Protein AF-A0A967SJD3-F1 (afdb_monomer)

Radius of gyration: 25.4 Å; Cα contacts (8 Å, |Δi|>4): 105; chains: 1; bounding box: 46×29×67 Å

Solvent-accessible surface area (backbone atoms only — not comparable to full-atom values): 7489 Å² total; per-residue (Å²): 56,30,30,42,69,59,93,90,50,75,48,77,42,72,82,58,49,75,69,52,54,73,74,28,43,26,41,37,48,80,44,60,62,97,89,44,77,75,45,78,50,78,49,74,76,61,87,89,82,49,72,68,58,50,52,52,48,50,53,51,49,49,55,52,50,49,56,52,50,59,57,47,39,77,76,56,74,66,82,71,94,64,80,59,93,85,53,89,80,88,83,87,79,90,71,65,76,88,49,48,62,67,53,33,29,78,96,41,51,44,41,50,50,53,26,70,75,69,74,97

Mean predicted aligned error: 5.84 Å

pLDDT: mean 93.46, std 3.96, range [79.62, 98.19]

Nearest PDB structures (foldseek):
  4am3-assembly1_A  TM=8.902E-01  e=9.925E-09  Caulobacter vibrioides CB15
  4nbq-assembly1_A  TM=8.368E-01  e=3.699E-09  Coxiella burnetii RSA 493
  7ogk-assembly1_B  TM=8.399E-01  e=1.291E-09  Esch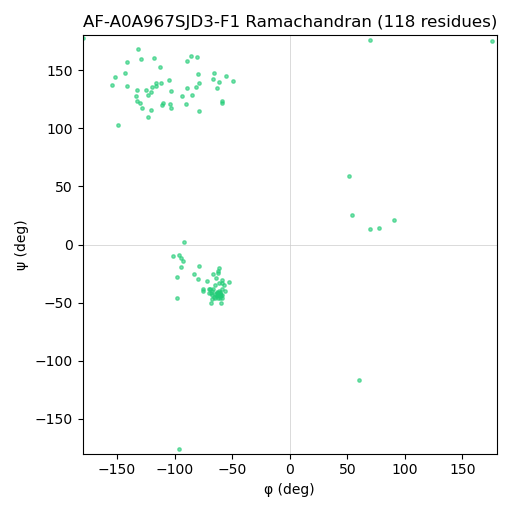erichia coli K-12
  4nbq-assembly1_C  TM=8.424E-01  e=1.060E-08  Coxiella burnetii RSA 493
  4aim-assembly1_A-3  TM=8.776E-01  e=2.844E-08  Caulobacter vibrioides CB15

Sequence (120 aa):
MGLIKEGDDVAVLTDILGVEDALGDMDFKVAGTREGVTSIQMDIKIEGLTVEIMKTALKRAHAARMQILDHMEQTIAEPREELSTYAPRIISIMINPEKIGEVIGPKGKTIRGIQEETGA

Foldseek 3Di:
DFWADDPPDIDADDPDDPVRVVRGQKDKDWPDDLVDTPDIDIDGNDPDDDPVNVVVNVVVVNVNNVVVLVVVCVVPVDDDPDDDPPDDDDDDDDDDPVCPCVCCDDVSPNVVVCCVVVVD

Structure (mmCIF, N/CA/C/O backbone):
data_AF-A0A967SJD3-F1
#
_entry.id   AF-A0A967SJD3-F1
#
loop_
_atom_site.group_PDB
_atom_site.id
_atom_site.type_symbol
_atom_site.label_atom_id
_atom_site.label_alt_id
_atom_site.label_comp_id
_atom_site.label_asym_id
_atom_site.label_entity_id
_atom_site.label_seq_id
_atom_site.pdbx_PDB_ins_code
_atom_site.Cartn_x
_atom_site.Cartn_y
_atom_site.Cartn_z
_atom_site.occupancy
_atom_site.B_iso_or_equiv
_atom_site.auth_seq_id
_atom_site.auth_comp_id
_atom_site.auth_asym_id
_atom_site.auth_atom_id
_atom_site.pdbx_PDB_model_num
ATOM 1 N N . MET A 1 1 ? 9.716 -2.741 -10.913 1.00 93.12 1 MET A N 1
ATOM 2 C CA . MET A 1 1 ? 10.105 -2.168 -12.219 1.00 93.12 1 MET A CA 1
ATOM 3 C C . MET A 1 1 ? 11.614 -2.157 -12.259 1.00 93.12 1 MET A C 1
ATOM 5 O O . MET A 1 1 ? 12.211 -1.953 -11.210 1.00 93.12 1 MET A O 1
ATOM 9 N N . GLY A 1 2 ? 12.213 -2.377 -13.419 1.00 92.50 2 GLY A N 1
ATOM 10 C CA . GLY A 1 2 ? 13.666 -2.389 -13.557 1.00 92.50 2 GLY A CA 1
ATOM 11 C C . GLY A 1 2 ? 14.120 -1.550 -14.731 1.00 92.50 2 GLY A C 1
ATOM 12 O O . GLY A 1 2 ? 13.309 -1.133 -15.565 1.00 92.50 2 GLY A O 1
ATOM 13 N N . LEU A 1 3 ? 15.417 -1.310 -14.787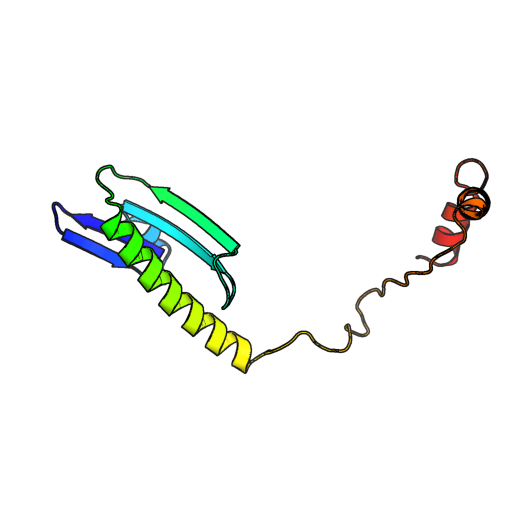 1.00 92.62 3 LEU A N 1
ATOM 14 C CA . LEU A 1 3 ? 16.061 -0.631 -15.890 1.00 92.62 3 LEU A CA 1
ATOM 15 C C . LEU A 1 3 ? 17.410 -1.283 -16.178 1.00 92.62 3 LEU A C 1
ATOM 17 O O . LEU A 1 3 ? 18.163 -1.576 -15.253 1.00 92.62 3 LEU A O 1
ATOM 21 N N . ILE A 1 4 ? 17.686 -1.487 -17.462 1.00 92.12 4 ILE A N 1
ATOM 22 C CA . ILE A 1 4 ? 18.985 -1.913 -17.980 1.00 92.12 4 ILE A CA 1
ATOM 23 C C . ILE A 1 4 ? 19.459 -0.827 -18.944 1.00 92.12 4 ILE A C 1
ATOM 25 O O . ILE A 1 4 ? 18.6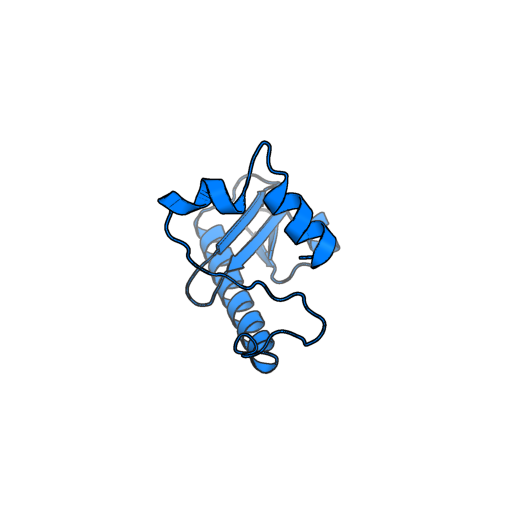78 -0.377 -19.791 1.00 92.12 4 ILE A O 1
ATOM 29 N N . LYS A 1 5 ? 20.706 -0.383 -18.803 1.00 88.81 5 LYS A N 1
ATOM 30 C CA . LYS A 1 5 ? 21.326 0.647 -19.632 1.00 88.81 5 LYS A CA 1
ATOM 31 C C . LYS A 1 5 ? 22.678 0.169 -20.145 1.00 88.81 5 LYS A C 1
ATOM 33 O O . LYS A 1 5 ? 23.597 -0.065 -19.369 1.00 88.81 5 LYS A O 1
ATOM 38 N N . GLU A 1 6 ? 22.831 0.134 -21.463 1.00 88.94 6 GLU A N 1
ATOM 39 C CA . GLU A 1 6 ? 24.096 -0.185 -22.126 1.00 88.94 6 GLU A CA 1
ATOM 40 C C . GLU A 1 6 ? 24.472 0.970 -23.059 1.00 88.94 6 GLU A C 1
ATOM 42 O O . GLU A 1 6 ? 23.803 1.236 -24.054 1.00 88.94 6 GLU A O 1
ATOM 47 N N . GLY A 1 7 ? 25.513 1.730 -22.702 1.00 86.06 7 GLY A N 1
ATOM 48 C CA . GLY A 1 7 ? 25.849 2.965 -23.417 1.00 86.06 7 GLY A CA 1
ATOM 49 C C . GLY A 1 7 ? 24.699 3.979 -23.370 1.00 86.06 7 GLY A C 1
ATOM 50 O O . GLY A 1 7 ? 24.337 4.445 -22.283 1.00 86.06 7 GLY A O 1
ATOM 51 N N . ASP A 1 8 ? 24.144 4.304 -24.540 1.00 84.81 8 ASP A N 1
ATOM 52 C CA . ASP A 1 8 ? 22.995 5.206 -24.710 1.00 84.81 8 ASP A CA 1
ATOM 53 C C . ASP A 1 8 ? 21.646 4.466 -24.779 1.00 84.81 8 ASP A C 1
ATOM 55 O O . ASP A 1 8 ? 20.591 5.098 -24.668 1.00 84.81 8 ASP A O 1
ATOM 59 N N . ASP A 1 9 ? 21.661 3.137 -24.917 1.00 88.00 9 ASP A N 1
ATOM 60 C CA . ASP A 1 9 ? 20.452 2.324 -25.002 1.00 88.00 9 ASP A CA 1
ATOM 61 C C . ASP A 1 9 ? 19.885 2.044 -23.610 1.00 88.00 9 ASP A C 1
ATOM 63 O O . ASP A 1 9 ? 20.604 1.703 -22.669 1.00 88.00 9 ASP A O 1
ATOM 67 N N . VAL A 1 10 ? 18.565 2.191 -23.475 1.00 89.50 10 VAL A N 1
ATOM 68 C CA . VAL A 1 10 ? 17.851 2.028 -22.204 1.00 89.50 10 VAL A CA 1
ATOM 69 C C . VAL A 1 10 ? 16.623 1.153 -22.401 1.00 89.50 10 VAL A C 1
ATOM 71 O O . VAL A 1 10 ? 15.717 1.482 -23.170 1.00 89.50 10 VAL A O 1
ATOM 74 N N . ALA A 1 11 ? 16.547 0.074 -21.628 1.00 91.69 11 ALA A N 1
ATOM 75 C CA . ALA A 1 11 ? 15.383 -0.790 -21.537 1.00 91.69 11 ALA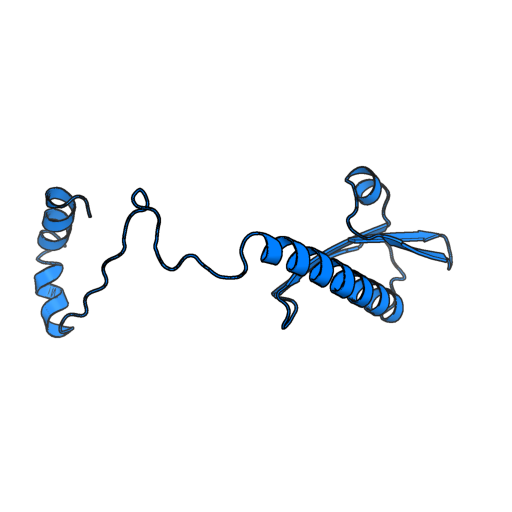 A CA 1
ATOM 76 C C . ALA A 1 11 ? 14.717 -0.635 -20.165 1.00 91.69 11 ALA A C 1
ATOM 78 O O . ALA A 1 11 ? 15.324 -0.888 -19.128 1.00 91.69 11 ALA A O 1
ATOM 79 N N . VAL A 1 12 ? 13.439 -0.247 -20.155 1.00 92.38 12 VAL A N 1
ATOM 80 C CA . VAL A 1 12 ? 12.609 -0.249 -18.940 1.00 92.38 12 VAL A CA 1
ATOM 81 C C . VAL A 1 12 ? 11.852 -1.570 -18.861 1.00 92.38 12 VAL A C 1
ATOM 83 O O . VAL A 1 12 ? 11.136 -1.930 -19.796 1.00 92.38 12 VAL A O 1
ATOM 86 N N . LEU A 1 13 ? 11.951 -2.257 -17.729 1.00 94.50 13 LEU A N 1
ATOM 87 C CA . LEU A 1 13 ? 11.289 -3.529 -17.455 1.00 94.50 13 LEU A CA 1
ATOM 88 C C . LEU A 1 13 ? 10.102 -3.338 -16.500 1.00 94.50 13 LEU A C 1
ATOM 90 O O . LEU A 1 13 ? 10.154 -2.557 -15.542 1.00 94.50 13 LEU A O 1
ATOM 94 N N . THR A 1 14 ? 9.020 -4.070 -16.755 1.00 95.31 14 THR A N 1
ATOM 95 C CA . THR A 1 14 ? 7.796 -4.077 -15.940 1.00 95.31 14 THR A CA 1
ATOM 96 C C . THR A 1 14 ? 7.660 -5.421 -15.257 1.00 95.31 14 THR A C 1
ATOM 98 O O . THR A 1 14 ? 7.904 -6.423 -15.909 1.00 95.31 14 THR A O 1
ATOM 101 N N . ASP A 1 15 ? 7.243 -5.409 -13.988 1.00 95.31 15 ASP A N 1
ATOM 102 C CA . ASP A 1 15 ? 7.049 -6.624 -13.183 1.00 95.31 15 ASP A CA 1
ATOM 103 C C . ASP A 1 15 ? 8.274 -7.553 -13.196 1.00 95.31 15 ASP A C 1
ATOM 105 O O . ASP A 1 15 ? 8.235 -8.682 -13.674 1.00 95.31 15 ASP A O 1
ATOM 109 N N . ILE A 1 16 ? 9.404 -7.003 -12.739 1.00 95.44 16 ILE A N 1
ATOM 110 C CA . ILE A 1 16 ? 10.696 -7.680 -12.830 1.00 95.44 16 ILE A CA 1
ATOM 111 C C . ILE A 1 16 ? 10.763 -8.926 -11.954 1.00 95.44 16 ILE A C 1
ATOM 113 O O . ILE A 1 16 ? 10.302 -8.940 -10.811 1.00 95.44 16 ILE A O 1
ATOM 117 N N . LEU A 1 17 ? 11.435 -9.939 -12.479 1.00 95.06 17 LEU A N 1
ATOM 118 C CA . LEU A 1 17 ? 11.829 -11.138 -11.762 1.00 95.06 17 LEU A CA 1
ATOM 119 C C . LEU A 1 17 ? 13.092 -10.881 -10.931 1.00 95.06 17 LEU A C 1
ATOM 121 O O . LEU A 1 17 ? 13.880 -9.983 -11.217 1.00 95.06 17 LEU A O 1
ATOM 125 N N . GLY A 1 18 ? 13.353 -11.738 -9.942 1.00 93.62 18 GLY A N 1
ATOM 126 C CA . GLY A 1 18 ? 14.551 -11.607 -9.098 1.00 93.62 18 GLY A CA 1
ATOM 127 C C . GLY A 1 18 ? 15.876 -11.665 -9.874 1.00 93.62 18 GLY A C 1
ATOM 128 O O . GLY A 1 18 ? 16.843 -11.017 -9.492 1.00 93.62 18 GLY A O 1
ATOM 129 N N . VAL A 1 19 ? 15.926 -12.397 -10.993 1.00 93.06 19 VAL A N 1
ATOM 130 C CA . VAL A 1 19 ? 17.115 -12.430 -11.867 1.00 93.06 19 VAL A CA 1
ATOM 131 C C . VAL A 1 19 ? 17.302 -11.098 -12.600 1.00 93.06 19 VAL A C 1
ATOM 133 O O . VAL A 1 19 ? 18.427 -10.631 -12.742 1.00 93.06 19 VAL A O 1
ATOM 136 N N . GLU A 1 20 ? 16.211 -10.465 -13.030 1.00 93.25 20 GLU A N 1
ATOM 137 C CA . GLU A 1 20 ? 16.244 -9.160 -13.702 1.00 93.25 20 GLU A CA 1
ATOM 138 C C . GLU A 1 20 ? 16.595 -8.030 -12.724 1.00 93.25 20 GLU A C 1
ATOM 140 O O . GLU A 1 20 ? 17.261 -7.079 -13.111 1.00 93.25 20 GLU A O 1
ATOM 145 N N . ASP A 1 21 ? 16.210 -8.153 -11.453 1.00 91.88 21 ASP A N 1
ATOM 146 C CA . ASP A 1 21 ? 16.625 -7.250 -10.372 1.00 91.88 21 ASP A CA 1
ATOM 147 C C . ASP A 1 21 ? 18.133 -7.342 -10.087 1.00 91.88 21 ASP A C 1
ATOM 149 O O . ASP A 1 21 ? 18.826 -6.327 -9.984 1.00 91.88 21 ASP A O 1
ATOM 153 N N . ALA A 1 22 ? 18.664 -8.569 -10.022 1.00 88.56 22 ALA A N 1
ATOM 154 C CA . ALA A 1 22 ? 20.082 -8.819 -9.771 1.00 88.56 22 ALA A CA 1
ATOM 155 C C . ALA A 1 22 ? 20.986 -8.306 -10.903 1.00 88.56 22 ALA A C 1
ATOM 157 O O . ALA A 1 22 ? 22.096 -7.847 -10.636 1.00 88.56 22 ALA A O 1
ATOM 158 N N . LEU A 1 23 ? 20.512 -8.390 -12.149 1.00 88.94 23 LEU A N 1
ATOM 159 C CA . LEU A 1 23 ? 21.244 -7.959 -13.343 1.00 88.94 23 LEU A CA 1
ATOM 160 C C . LEU A 1 23 ? 20.936 -6.513 -13.758 1.00 88.94 23 LEU A C 1
ATOM 162 O O . LEU A 1 23 ? 21.644 -5.968 -14.599 1.00 88.94 23 LEU A O 1
ATOM 166 N N . GLY A 1 24 ? 19.879 -5.909 -13.213 1.00 89.56 24 GLY A N 1
ATOM 167 C CA . GLY A 1 24 ? 19.436 -4.566 -13.565 1.00 89.56 24 GLY A CA 1
ATOM 168 C C . GLY A 1 24 ? 20.256 -3.467 -12.896 1.00 89.56 24 GLY A C 1
ATOM 169 O O . GLY A 1 24 ? 20.667 -3.583 -11.739 1.00 89.56 24 GLY A O 1
ATOM 170 N N . ASP A 1 25 ? 20.417 -2.362 -13.620 1.00 90.75 25 ASP A N 1
ATOM 171 C CA . ASP A 1 25 ? 21.162 -1.167 -13.208 1.00 90.75 25 ASP A CA 1
ATOM 172 C C . ASP A 1 25 ? 20.378 -0.265 -12.248 1.00 90.75 25 ASP A C 1
ATOM 174 O O . ASP A 1 25 ? 20.927 0.602 -11.562 1.00 90.75 25 ASP A O 1
ATOM 178 N N . MET A 1 26 ? 19.065 -0.446 -12.213 1.00 89.25 26 MET A N 1
ATOM 179 C CA . MET A 1 26 ? 18.185 0.211 -11.264 1.00 89.25 26 MET A CA 1
ATOM 180 C C . MET A 1 26 ? 16.937 -0.637 -11.074 1.00 89.25 26 MET A C 1
ATOM 182 O O . MET A 1 26 ? 16.326 -1.089 -12.048 1.00 89.25 26 MET A O 1
ATOM 186 N N . ASP A 1 27 ? 16.509 -0.763 -9.825 1.00 91.44 27 ASP A N 1
ATOM 187 C CA . ASP A 1 27 ? 15.189 -1.261 -9.487 1.00 91.44 27 ASP A CA 1
ATOM 188 C C . ASP A 1 27 ? 14.377 -0.169 -8.797 1.00 91.44 27 ASP A C 1
ATOM 190 O O . ASP A 1 27 ? 14.857 0.635 -7.995 1.00 91.44 27 ASP A O 1
ATOM 194 N N . PHE A 1 28 ? 13.104 -0.091 -9.162 1.00 90.88 28 PHE A N 1
ATOM 195 C CA . PHE A 1 28 ? 12.188 0.803 -8.484 1.00 90.88 28 PHE A CA 1
ATOM 196 C C . PHE A 1 28 ? 10.804 0.200 -8.354 1.00 90.88 28 PHE A C 1
ATOM 198 O O . PHE A 1 28 ? 10.308 -0.571 -9.187 1.00 90.88 28 PHE A O 1
ATOM 205 N N . LYS A 1 29 ? 10.168 0.566 -7.254 1.00 95.56 29 LYS A N 1
ATOM 206 C CA . LYS A 1 29 ? 8.879 0.055 -6.821 1.00 95.56 29 LYS A CA 1
ATOM 207 C C . LYS A 1 29 ? 7.959 1.256 -6.674 1.00 95.56 29 LYS A C 1
ATOM 209 O O . LYS A 1 29 ? 8.316 2.252 -6.049 1.00 95.56 29 LYS A O 1
ATOM 214 N N . VAL A 1 30 ? 6.789 1.176 -7.299 1.00 96.38 30 VAL A N 1
ATOM 215 C CA . VAL A 1 30 ? 5.782 2.242 -7.283 1.00 96.38 30 VAL A CA 1
ATOM 216 C C . VAL A 1 30 ? 4.464 1.626 -6.855 1.00 96.38 30 VAL A C 1
ATOM 218 O O . VAL A 1 30 ? 3.928 0.770 -7.555 1.00 96.38 30 VAL A O 1
ATOM 221 N N . ALA A 1 31 ? 3.937 2.082 -5.725 1.00 97.81 31 ALA A N 1
ATOM 222 C CA . ALA A 1 31 ? 2.628 1.693 -5.218 1.00 97.81 3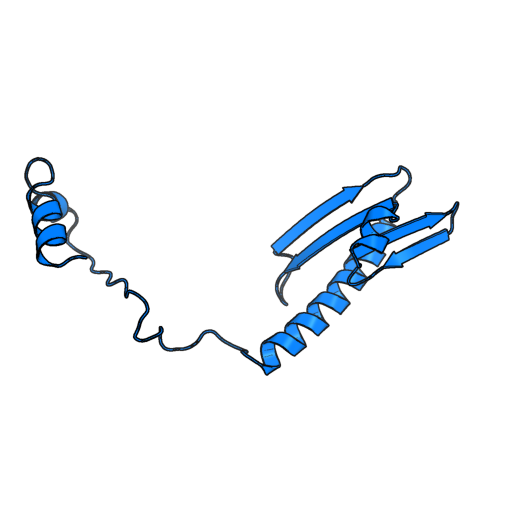1 ALA A CA 1
ATOM 223 C C . ALA A 1 31 ? 1.672 2.890 -5.267 1.00 97.81 31 ALA A C 1
ATOM 225 O O . ALA A 1 31 ? 2.089 4.050 -5.237 1.00 97.81 31 ALA A O 1
ATOM 226 N N . GLY A 1 32 ? 0.373 2.634 -5.388 1.00 97.75 32 GLY A N 1
ATOM 227 C CA . GLY A 1 32 ? -0.605 3.713 -5.455 1.00 97.75 32 GLY A CA 1
ATOM 228 C C . GLY A 1 32 ? -2.028 3.255 -5.695 1.00 97.75 32 GLY A C 1
ATOM 229 O O . GLY A 1 32 ? -2.286 2.078 -5.934 1.00 97.75 32 GLY A O 1
ATOM 230 N N . THR A 1 33 ? -2.926 4.229 -5.657 1.00 97.38 33 THR A N 1
ATOM 231 C CA . THR A 1 33 ? -4.336 4.093 -6.012 1.00 97.38 33 THR A CA 1
ATOM 232 C C . THR A 1 33 ? -4.555 4.531 -7.466 1.00 97.38 33 THR A C 1
ATOM 234 O O . THR A 1 33 ? -3.611 4.876 -8.193 1.00 97.38 33 THR A O 1
ATOM 237 N N . ARG A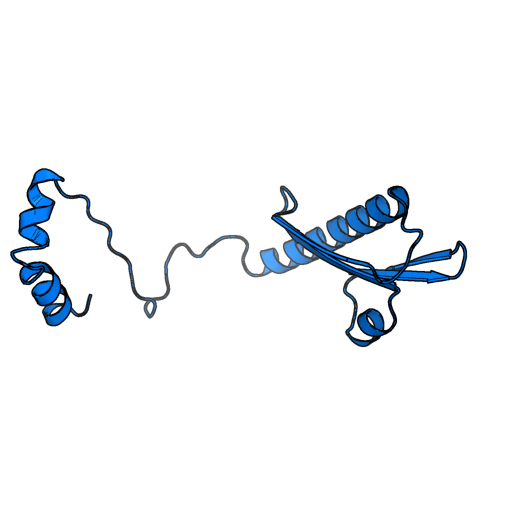 1 34 ? -5.818 4.539 -7.905 1.00 95.81 34 ARG A N 1
ATOM 238 C CA . ARG A 1 34 ? -6.217 5.159 -9.179 1.00 95.81 34 ARG A CA 1
ATOM 239 C C . ARG A 1 34 ? -5.991 6.672 -9.193 1.00 95.81 34 ARG A C 1
ATOM 241 O O . ARG A 1 34 ? -5.705 7.233 -10.242 1.00 95.81 34 ARG A O 1
ATOM 248 N N . GLU A 1 35 ? -6.063 7.312 -8.031 1.00 96.62 35 GLU A N 1
ATOM 249 C CA . GLU A 1 35 ? -5.936 8.766 -7.893 1.00 96.62 35 GLU A CA 1
ATOM 250 C C . GLU A 1 35 ? -4.481 9.233 -7.848 1.00 96.62 35 GLU A C 1
ATOM 252 O O . GLU A 1 35 ? -4.177 10.372 -8.197 1.00 96.62 35 GLU A O 1
ATOM 257 N N . GLY A 1 36 ? -3.556 8.369 -7.425 1.00 95.50 36 GLY A N 1
ATOM 258 C CA . GLY A 1 36 ? -2.185 8.807 -7.239 1.00 95.50 36 GLY A CA 1
ATOM 259 C C . GLY A 1 36 ? -1.222 7.737 -6.768 1.00 95.50 36 GLY A C 1
ATOM 260 O O . GLY A 1 36 ? -1.554 6.574 -6.557 1.00 95.50 36 GLY A O 1
ATOM 261 N N . VAL A 1 37 ? 0.034 8.149 -6.651 1.00 97.38 37 VAL A N 1
ATOM 262 C CA . VAL A 1 37 ? 1.108 7.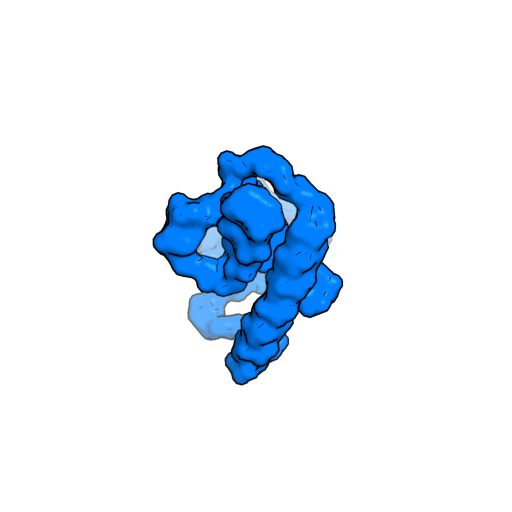339 -6.079 1.00 97.38 37 VAL A CA 1
ATOM 263 C C . VAL A 1 37 ? 1.081 7.504 -4.561 1.00 97.38 37 VAL A C 1
ATOM 265 O O . VAL A 1 37 ? 1.085 8.629 -4.074 1.00 97.38 37 VAL A O 1
ATOM 268 N N . THR A 1 38 ? 1.066 6.395 -3.824 1.00 98.00 38 T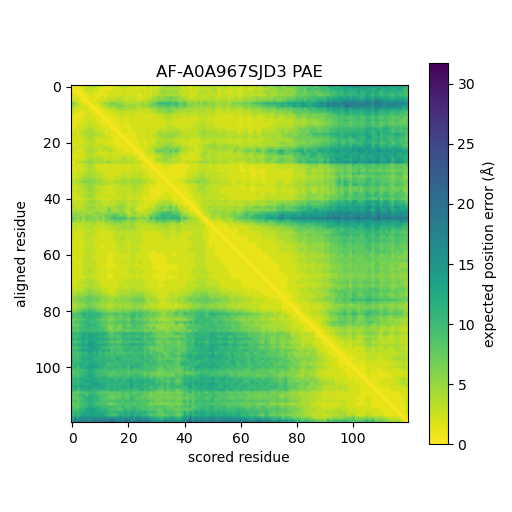HR A N 1
ATOM 269 C CA . THR A 1 38 ? 1.125 6.398 -2.352 1.00 98.00 38 THR A CA 1
ATOM 270 C C . THR A 1 38 ? 2.536 6.145 -1.837 1.00 98.00 38 THR A C 1
ATOM 272 O O . THR A 1 38 ? 2.879 6.603 -0.752 1.00 98.00 38 THR A O 1
ATOM 275 N N . SER A 1 39 ? 3.363 5.427 -2.603 1.00 97.44 39 SER A N 1
ATOM 276 C CA . SER A 1 39 ? 4.748 5.139 -2.236 1.00 97.44 39 SER A CA 1
ATOM 277 C C . SER A 1 39 ? 5.632 4.944 -3.465 1.00 97.44 39 SER A C 1
ATOM 279 O O . SER A 1 39 ? 5.202 4.384 -4.480 1.00 97.44 39 SER A O 1
ATOM 281 N N . ILE A 1 40 ? 6.879 5.399 -3.350 1.00 95.25 40 ILE A N 1
ATOM 282 C CA . ILE A 1 40 ? 7.958 5.162 -4.307 1.00 95.25 40 ILE A CA 1
ATOM 283 C C . ILE A 1 40 ? 9.189 4.722 -3.523 1.00 95.25 40 ILE A C 1
ATOM 285 O O . ILE A 1 40 ? 9.580 5.374 -2.557 1.00 95.25 40 ILE A O 1
ATOM 289 N N . GLN A 1 41 ? 9.826 3.653 -3.985 1.00 94.94 41 GLN A N 1
ATOM 290 C CA . GLN A 1 41 ? 11.163 3.250 -3.570 1.00 94.94 41 GLN A CA 1
ATOM 291 C C . GLN A 1 41 ? 12.032 3.121 -4.820 1.00 94.94 41 GLN A C 1
ATOM 293 O O . GLN A 1 41 ? 11.599 2.524 -5.805 1.00 94.94 41 GLN A O 1
ATOM 298 N N . MET A 1 42 ? 13.237 3.682 -4.788 1.00 90.50 42 MET A N 1
ATOM 299 C CA . MET A 1 42 ? 14.190 3.651 -5.897 1.00 90.50 42 MET A CA 1
ATOM 300 C C . MET A 1 42 ? 15.563 3.263 -5.361 1.00 90.50 42 MET A C 1
ATOM 302 O O . MET A 1 42 ? 16.040 3.902 -4.425 1.00 90.50 42 MET A O 1
ATOM 306 N N . ASP A 1 43 ? 16.174 2.253 -5.970 1.00 90.12 43 ASP A N 1
ATOM 307 C CA . ASP A 1 43 ? 17.561 1.866 -5.739 1.00 90.12 43 ASP A CA 1
ATOM 308 C C . ASP A 1 43 ? 18.320 1.958 -7.071 1.00 90.12 43 ASP A C 1
ATOM 310 O O . ASP A 1 43 ? 17.977 1.314 -8.065 1.00 90.12 43 ASP A O 1
ATOM 314 N N . ILE A 1 44 ? 19.290 2.869 -7.120 1.00 88.19 44 ILE A N 1
ATOM 315 C CA . ILE A 1 44 ? 20.020 3.243 -8.334 1.00 88.19 44 ILE A CA 1
ATOM 316 C C . ILE A 1 44 ? 21.451 2.741 -8.181 1.00 88.19 44 ILE A C 1
ATOM 318 O O . ILE A 1 44 ? 22.163 3.180 -7.278 1.00 88.19 44 ILE A O 1
ATOM 322 N N . LYS A 1 45 ? 21.890 1.869 -9.093 1.00 86.50 45 LYS A N 1
ATOM 323 C CA . LYS A 1 45 ? 23.225 1.254 -9.048 1.00 86.50 45 LYS A CA 1
ATOM 324 C C . LYS A 1 45 ? 24.220 1.909 -10.014 1.00 86.50 45 LYS A C 1
ATOM 326 O O . LYS A 1 45 ? 25.413 1.633 -9.925 1.00 86.50 45 LYS A O 1
ATOM 331 N N . ILE A 1 46 ? 23.749 2.784 -10.910 1.00 84.69 46 ILE A N 1
ATOM 332 C CA . ILE A 1 46 ? 24.562 3.455 -11.938 1.00 84.69 46 ILE A CA 1
ATOM 333 C C . ILE A 1 46 ? 24.379 4.976 -11.958 1.00 84.69 46 ILE A C 1
ATOM 335 O O . ILE A 1 46 ? 23.354 5.516 -11.544 1.00 84.69 46 ILE A O 1
ATOM 339 N N . GLU A 1 47 ? 25.352 5.678 -12.531 1.00 82.31 47 GLU A N 1
ATOM 340 C CA . GLU A 1 47 ? 25.230 7.096 -12.874 1.00 82.31 47 GLU A CA 1
ATOM 341 C C . GLU A 1 47 ? 24.585 7.289 -14.264 1.00 82.31 47 GLU A C 1
ATOM 343 O O . GLU A 1 47 ? 24.551 6.383 -15.097 1.00 82.31 47 GLU A O 1
ATOM 348 N N . GLY A 1 48 ? 24.078 8.495 -14.548 1.00 79.62 48 GLY A N 1
ATOM 349 C CA . GLY A 1 48 ? 23.558 8.843 -15.880 1.00 79.62 48 GLY A CA 1
ATOM 350 C C . GLY A 1 48 ? 22.066 8.569 -16.102 1.00 79.62 48 GLY A C 1
ATOM 351 O O . GLY A 1 48 ? 21.617 8.481 -17.246 1.00 79.62 48 GLY A O 1
ATOM 352 N N . LEU A 1 49 ? 21.282 8.463 -15.028 1.00 83.12 49 LEU A N 1
ATOM 353 C CA . LEU A 1 49 ? 19.827 8.385 -15.108 1.00 83.12 49 LEU A CA 1
ATOM 354 C C . LEU A 1 49 ? 19.221 9.781 -15.336 1.00 83.12 49 LEU A C 1
ATOM 356 O O . LEU A 1 49 ? 19.322 10.665 -14.484 1.00 83.12 49 LEU A O 1
ATOM 360 N N . THR A 1 50 ? 18.582 9.999 -16.484 1.00 88.50 50 THR A N 1
ATOM 361 C CA . THR A 1 50 ? 17.968 11.296 -16.804 1.00 88.50 50 THR A CA 1
ATOM 362 C C . THR A 1 50 ? 16.523 11.379 -16.310 1.00 88.50 50 THR A C 1
ATOM 364 O O . THR A 1 50 ? 15.821 10.377 -16.150 1.00 88.50 50 THR A O 1
ATOM 367 N N . VAL A 1 51 ? 16.031 12.606 -16.121 1.00 89.62 51 VAL A N 1
ATOM 368 C CA . VAL A 1 51 ? 14.625 12.859 -15.759 1.00 89.62 51 VAL A CA 1
ATOM 369 C C . VAL A 1 51 ? 13.657 12.303 -16.814 1.00 89.62 51 VAL A C 1
ATOM 371 O O . VAL A 1 51 ? 12.575 11.831 -16.471 1.00 89.62 51 VAL A O 1
ATOM 374 N N . GLU A 1 52 ? 14.038 12.310 -18.092 1.00 90.50 52 GLU A N 1
ATOM 375 C CA . GLU A 1 52 ? 13.203 11.788 -19.182 1.00 90.50 52 GLU A CA 1
ATOM 376 C C . GLU A 1 52 ? 13.059 10.260 -19.133 1.00 90.50 52 GLU A C 1
ATOM 378 O O . GLU A 1 52 ? 11.959 9.726 -19.319 1.00 90.50 52 GLU A O 1
ATOM 383 N N . ILE A 1 53 ? 14.138 9.554 -18.781 1.00 89.12 53 ILE A N 1
ATOM 384 C CA . ILE A 1 53 ? 14.101 8.110 -18.521 1.00 89.12 53 ILE A CA 1
ATOM 385 C C . ILE A 1 53 ? 13.153 7.822 -17.352 1.00 89.12 53 ILE A C 1
ATOM 387 O O . ILE A 1 53 ? 12.264 6.977 -17.466 1.00 89.12 53 ILE A O 1
ATOM 391 N N . MET A 1 54 ? 13.266 8.586 -16.262 1.00 89.38 54 MET A N 1
ATOM 392 C CA . MET A 1 54 ? 12.392 8.438 -15.096 1.00 89.38 54 MET A CA 1
ATOM 393 C C . MET A 1 54 ? 10.918 8.684 -15.410 1.00 89.38 54 MET A C 1
ATOM 395 O O . MET A 1 54 ? 10.062 7.911 -14.982 1.00 89.38 54 MET A O 1
ATOM 399 N N . LYS A 1 55 ? 10.595 9.721 -16.189 1.00 92.75 55 LYS A N 1
ATOM 400 C CA . LYS A 1 55 ? 9.215 9.978 -16.633 1.00 92.75 55 LYS A CA 1
ATOM 401 C C . LYS A 1 55 ? 8.658 8.806 -17.433 1.00 92.75 55 LYS A C 1
ATOM 403 O O . LYS A 1 55 ? 7.519 8.395 -17.207 1.00 92.75 55 LYS A O 1
ATOM 408 N N . THR A 1 56 ? 9.458 8.251 -18.339 1.00 91.81 56 THR A N 1
ATOM 409 C CA . THR A 1 56 ? 9.076 7.081 -19.141 1.00 91.81 56 THR A CA 1
ATOM 410 C C . THR A 1 56 ? 8.820 5.872 -18.246 1.00 91.81 56 THR A C 1
ATOM 412 O O . THR A 1 56 ? 7.786 5.208 -18.368 1.00 91.81 56 THR A O 1
ATOM 415 N N . ALA A 1 57 ? 9.715 5.633 -17.290 1.00 92.25 57 ALA A N 1
ATOM 416 C CA . ALA A 1 57 ? 9.615 4.536 -16.344 1.00 92.25 57 ALA A CA 1
ATOM 417 C C . ALA A 1 57 ? 8.370 4.658 -15.446 1.00 92.25 57 ALA A C 1
ATOM 419 O O . ALA A 1 57 ? 7.615 3.695 -15.305 1.00 92.25 57 ALA A O 1
ATOM 420 N N . LEU A 1 58 ? 8.084 5.853 -14.922 1.00 94.19 58 LEU A N 1
ATOM 421 C CA . LEU A 1 58 ? 6.888 6.135 -14.122 1.00 94.19 58 LEU A CA 1
ATOM 422 C C . LEU A 1 58 ? 5.594 6.030 -14.936 1.00 94.19 58 LEU A C 1
ATOM 424 O O . LEU A 1 58 ? 4.606 5.495 -14.437 1.00 94.19 58 LEU A O 1
ATOM 428 N N . LYS A 1 59 ? 5.587 6.476 -16.198 1.00 95.19 59 LYS A N 1
ATOM 429 C CA . LYS A 1 59 ? 4.427 6.322 -17.091 1.00 95.19 59 LYS A CA 1
ATOM 430 C C . LYS A 1 59 ? 4.119 4.848 -17.352 1.00 95.19 59 LYS A C 1
ATOM 432 O O . LYS A 1 59 ? 2.955 4.446 -17.332 1.00 95.19 59 LYS A O 1
ATOM 437 N N . ARG A 1 60 ? 5.157 4.032 -17.549 1.00 95.38 60 ARG A N 1
ATOM 438 C CA . ARG A 1 60 ? 5.014 2.581 -17.714 1.00 95.38 60 ARG A CA 1
ATOM 439 C C . ARG A 1 60 ? 4.556 1.908 -16.418 1.00 95.38 60 ARG A C 1
ATOM 441 O O . ARG A 1 60 ? 3.657 1.073 -16.460 1.00 95.38 60 ARG A O 1
ATOM 448 N N . ALA A 1 61 ? 5.101 2.320 -15.273 1.00 96.50 61 ALA A N 1
ATOM 449 C CA . ALA A 1 61 ? 4.668 1.846 -13.960 1.00 96.50 61 ALA A CA 1
ATOM 450 C C . ALA A 1 61 ? 3.197 2.191 -13.680 1.00 96.50 61 ALA A C 1
ATOM 452 O O . ALA A 1 61 ? 2.461 1.356 -13.167 1.00 96.50 61 ALA A O 1
ATOM 453 N N . HIS A 1 62 ? 2.745 3.388 -14.065 1.00 96.94 62 HIS A N 1
ATOM 454 C CA . HIS A 1 62 ? 1.343 3.788 -13.962 1.00 96.94 62 HIS A CA 1
ATOM 455 C C . HIS A 1 62 ? 0.431 2.865 -14.778 1.00 96.94 62 HIS A C 1
ATOM 457 O O . HIS A 1 62 ? -0.552 2.361 -14.242 1.00 96.94 62 HIS A O 1
ATOM 463 N N . ALA A 1 63 ? 0.760 2.617 -16.052 1.00 97.25 63 ALA A N 1
ATOM 464 C CA . ALA A 1 63 ? -0.033 1.731 -16.906 1.00 97.25 63 ALA A CA 1
ATOM 465 C C . ALA A 1 63 ? -0.136 0.314 -16.316 1.00 97.25 63 ALA A C 1
ATOM 467 O O . ALA A 1 63 ? -1.237 -0.218 -16.199 1.00 97.25 63 ALA A O 1
ATOM 468 N N . ALA A 1 64 ? 0.989 -0.248 -15.864 1.00 97.44 64 ALA A N 1
ATOM 469 C CA . ALA A 1 64 ? 1.017 -1.557 -15.214 1.00 97.44 64 ALA A CA 1
ATOM 470 C C . ALA A 1 64 ? 0.192 -1.575 -13.916 1.00 97.44 64 ALA A C 1
ATOM 472 O O . ALA A 1 64 ? -0.594 -2.490 -13.686 1.00 97.44 64 ALA A O 1
ATOM 473 N N . ARG A 1 65 ? 0.310 -0.531 -13.085 1.00 98.00 65 ARG A N 1
ATOM 474 C CA . ARG A 1 65 ? -0.466 -0.404 -11.846 1.00 98.00 65 ARG A CA 1
ATOM 475 C C . ARG A 1 65 ? -1.967 -0.380 -12.120 1.00 98.00 65 ARG A C 1
ATOM 477 O O . ARG A 1 65 ? -2.706 -1.025 -11.387 1.00 98.00 65 ARG A O 1
ATOM 484 N N . MET A 1 66 ? -2.419 0.337 -13.152 1.00 98.19 66 MET A N 1
ATOM 485 C CA . MET A 1 66 ? -3.842 0.361 -13.509 1.00 98.19 66 MET A CA 1
ATOM 486 C C . MET A 1 66 ? -4.334 -1.026 -13.918 1.00 98.19 66 MET A C 1
ATOM 488 O O . MET A 1 66 ? -5.363 -1.455 -13.419 1.00 98.19 66 MET A O 1
ATOM 492 N N . GLN A 1 67 ? -3.558 -1.763 -14.719 1.00 98.06 67 GLN A N 1
ATOM 493 C CA . GLN A 1 67 ? -3.910 -3.135 -15.106 1.00 98.06 67 GLN A CA 1
ATOM 494 C C . GLN A 1 67 ? -4.020 -4.078 -13.900 1.00 98.06 67 GLN A C 1
ATOM 496 O O . GLN A 1 67 ? -4.940 -4.890 -13.832 1.00 98.06 67 GLN A O 1
ATOM 501 N N . ILE A 1 68 ? -3.105 -3.961 -12.932 1.00 97.94 68 ILE A N 1
ATOM 502 C CA . ILE A 1 68 ? -3.150 -4.755 -11.697 1.00 97.94 68 ILE A CA 1
ATOM 503 C C . ILE A 1 68 ? -4.396 -4.398 -10.876 1.00 97.94 68 ILE A C 1
ATOM 505 O O . ILE A 1 68 ? -5.109 -5.298 -10.439 1.00 97.94 68 ILE A O 1
ATOM 509 N N . LEU A 1 69 ? -4.694 -3.104 -10.705 1.00 98.00 69 LEU A N 1
ATOM 510 C CA . LEU A 1 69 ? -5.889 -2.649 -9.987 1.00 98.00 69 LEU A CA 1
ATOM 511 C C . LEU A 1 69 ? -7.182 -3.106 -10.678 1.00 98.00 69 LEU A C 1
ATOM 513 O O . LEU A 1 69 ? -8.079 -3.597 -9.999 1.00 98.00 69 LEU A O 1
ATOM 517 N N . ASP A 1 70 ? -7.251 -3.031 -12.011 1.00 98.06 70 ASP A N 1
ATOM 518 C CA . ASP A 1 70 ? -8.393 -3.521 -12.794 1.00 98.06 70 ASP A CA 1
ATOM 519 C C . ASP A 1 70 ? -8.637 -5.018 -12.550 1.00 98.06 70 ASP A C 1
ATOM 521 O O . ASP A 1 70 ? -9.783 -5.457 -12.464 1.00 98.06 70 ASP A O 1
ATOM 525 N N . HIS A 1 71 ? -7.573 -5.816 -12.419 1.00 98.00 71 HIS A N 1
ATOM 526 C CA . HIS A 1 71 ? -7.698 -7.243 -12.126 1.00 98.00 71 HIS A CA 1
ATOM 527 C C . HIS A 1 71 ? -8.073 -7.519 -10.662 1.00 98.00 71 HIS A C 1
ATOM 529 O O . HIS A 1 71 ? -8.891 -8.397 -10.388 1.00 98.00 71 HIS A O 1
ATOM 535 N N . MET A 1 72 ? -7.526 -6.756 -9.713 1.00 97.94 72 MET A N 1
ATOM 536 C CA . MET A 1 72 ? -7.890 -6.861 -8.295 1.00 97.94 72 MET A CA 1
ATOM 537 C C . MET A 1 72 ? -9.378 -6.553 -8.070 1.00 97.94 72 MET A C 1
ATOM 539 O O . MET A 1 72 ? -10.059 -7.294 -7.358 1.00 97.94 72 MET A O 1
ATOM 543 N N . GLU A 1 73 ? -9.901 -5.514 -8.724 1.00 96.88 73 GLU A N 1
ATOM 544 C CA . GLU A 1 73 ? -11.303 -5.096 -8.600 1.00 96.88 73 GLU A CA 1
ATOM 545 C C . GLU A 1 73 ? -12.296 -6.118 -9.169 1.00 96.88 73 GLU A C 1
ATOM 547 O O . GLU A 1 73 ? -13.420 -6.205 -8.679 1.00 96.88 73 GLU A O 1
ATOM 552 N N . GLN A 1 74 ? -11.883 -6.959 -10.127 1.00 97.69 74 GLN A N 1
ATOM 553 C CA . GLN A 1 74 ? -12.706 -8.090 -10.593 1.00 97.69 74 GLN A CA 1
ATOM 554 C C . GLN A 1 74 ? -12.986 -9.106 -9.476 1.00 97.69 74 GLN A C 1
ATOM 556 O O . GLN A 1 74 ? -13.953 -9.859 -9.558 1.00 97.69 74 GLN A O 1
ATOM 561 N N . THR A 1 75 ? -12.139 -9.140 -8.443 1.00 97.44 75 THR A N 1
ATOM 562 C CA . THR A 1 75 ? -12.292 -10.034 -7.290 1.00 97.44 75 THR A CA 1
ATOM 563 C C . THR A 1 75 ? -12.960 -9.330 -6.110 1.00 97.44 75 THR A C 1
ATOM 565 O O . THR A 1 75 ? -13.849 -9.898 -5.476 1.00 97.44 75 THR A O 1
ATOM 568 N N . ILE A 1 76 ? -12.525 -8.110 -5.787 1.00 96.00 76 ILE A N 1
ATOM 569 C CA . ILE A 1 76 ? -13.077 -7.308 -4.691 1.00 96.00 76 ILE A CA 1
ATOM 570 C C . ILE A 1 76 ? -12.957 -5.817 -5.021 1.00 96.00 76 ILE A C 1
ATOM 572 O O . ILE A 1 76 ? -11.884 -5.228 -4.926 1.00 96.00 76 ILE A O 1
ATOM 576 N N . ALA A 1 77 ? -14.070 -5.207 -5.427 1.00 95.88 77 ALA A N 1
ATOM 577 C CA . ALA A 1 77 ? -14.103 -3.793 -5.800 1.00 95.88 77 ALA A CA 1
ATOM 578 C C . ALA A 1 77 ? -14.165 -2.855 -4.583 1.00 95.88 77 ALA A C 1
ATOM 580 O O . ALA A 1 77 ? -13.657 -1.738 -4.629 1.00 95.88 77 ALA A O 1
ATOM 581 N N . GLU A 1 78 ? -14.765 -3.313 -3.483 1.00 96.44 78 GLU A N 1
ATOM 582 C CA . GLU A 1 78 ? -14.979 -2.516 -2.277 1.00 96.44 78 GLU A CA 1
ATOM 583 C C . GLU A 1 78 ? -14.767 -3.344 -1.000 1.00 96.44 78 GLU A C 1
ATOM 585 O O . GLU A 1 78 ? -14.849 -4.580 -1.034 1.00 96.44 78 GLU A O 1
ATOM 590 N N . PRO A 1 79 ? -14.466 -2.697 0.142 1.00 96.88 79 PRO A N 1
ATOM 591 C CA . PRO A 1 79 ? -14.423 -3.379 1.427 1.00 96.88 79 PRO A CA 1
ATOM 592 C C . PRO A 1 79 ? -15.741 -4.104 1.713 1.00 96.88 79 PRO A C 1
ATOM 594 O O . PRO A 1 79 ? -16.818 -3.612 1.394 1.00 96.88 79 PRO A O 1
ATOM 597 N N . ARG A 1 80 ? -15.666 -5.266 2.368 1.00 95.44 80 ARG A N 1
ATOM 598 C CA . ARG A 1 80 ? -16.870 -5.988 2.799 1.00 95.44 80 ARG A CA 1
ATOM 599 C C . ARG A 1 80 ? -17.638 -5.142 3.816 1.00 95.44 80 ARG A C 1
ATOM 601 O O . ARG A 1 80 ? -17.030 -4.644 4.761 1.00 95.44 80 ARG A O 1
ATOM 608 N N . GLU A 1 81 ? -18.957 -5.049 3.650 1.00 94.50 81 GLU A N 1
ATOM 609 C CA . GLU A 1 81 ? -19.844 -4.321 4.573 1.00 94.50 81 GLU A CA 1
ATOM 610 C C . GLU A 1 81 ? -19.736 -4.843 6.010 1.00 94.50 81 GLU A C 1
ATOM 612 O O . GLU A 1 81 ? -19.801 -4.083 6.976 1.00 94.50 81 GLU A O 1
ATOM 617 N N . GLU A 1 82 ? -19.525 -6.152 6.149 1.00 92.31 82 GLU A N 1
ATOM 618 C CA . GLU A 1 82 ? -19.426 -6.814 7.438 1.00 92.31 82 GLU A CA 1
ATOM 619 C C . GLU A 1 82 ? -18.036 -7.414 7.671 1.00 92.31 82 GLU A C 1
ATOM 621 O O . GLU A 1 82 ? -17.441 -8.080 6.817 1.00 92.31 82 GLU A O 1
ATOM 626 N N . LEU A 1 83 ? -17.537 -7.213 8.892 1.00 92.12 83 LEU A N 1
ATOM 627 C CA . LEU A 1 83 ? -16.379 -7.923 9.423 1.00 92.12 83 LEU A CA 1
ATOM 628 C C . LEU A 1 83 ? -16.693 -9.414 9.585 1.00 92.12 83 LEU A C 1
ATOM 630 O O . LEU A 1 83 ? -17.807 -9.796 9.948 1.00 92.12 83 LEU A O 1
ATOM 634 N N . SER A 1 84 ? -15.665 -10.246 9.406 1.00 94.38 84 SER A N 1
ATOM 635 C CA . SER A 1 84 ? -15.728 -11.682 9.698 1.00 94.38 84 SER A CA 1
ATOM 636 C C . SER A 1 84 ? -16.315 -11.947 11.088 1.00 94.38 84 SER A C 1
ATOM 638 O O . SER A 1 84 ? -15.971 -11.267 12.056 1.00 94.38 84 SER A O 1
ATOM 640 N N . THR A 1 85 ? -17.147 -12.982 11.213 1.00 93.19 85 THR A N 1
ATOM 641 C CA . THR A 1 85 ? -17.719 -13.429 12.496 1.00 93.19 85 THR A CA 1
ATOM 642 C C . THR A 1 85 ? -16.661 -13.874 13.502 1.00 93.19 85 THR A C 1
ATOM 644 O O . THR A 1 85 ? -16.933 -13.908 14.697 1.00 93.19 85 THR A O 1
ATOM 647 N N . TYR A 1 86 ? -15.462 -14.212 13.024 1.00 94.56 86 TYR A N 1
ATOM 648 C CA . 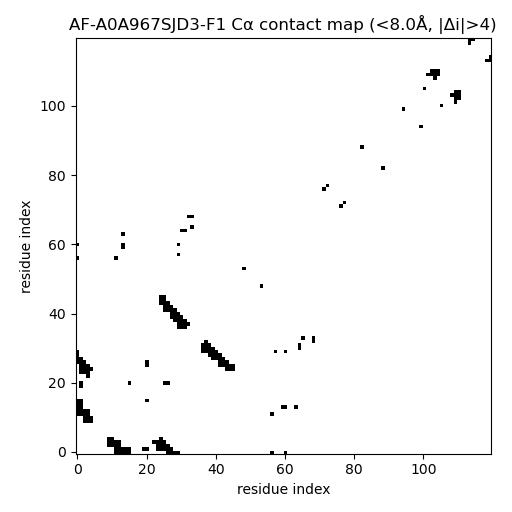TYR A 1 86 ? -14.328 -14.623 13.850 1.00 94.56 86 TYR A CA 1
ATOM 649 C C . TYR A 1 86 ? -13.363 -13.473 14.161 1.00 94.56 86 TYR A C 1
ATOM 651 O O . TYR A 1 86 ? -12.444 -13.652 14.955 1.00 94.56 86 TYR A O 1
ATOM 659 N N . ALA A 1 87 ? -13.529 -12.311 13.521 1.00 94.25 87 ALA A N 1
ATOM 660 C CA . ALA A 1 87 ? -12.694 -11.153 13.802 1.00 94.25 87 ALA A CA 1
ATOM 661 C C . ALA A 1 87 ? -13.169 -10.456 15.092 1.00 94.25 87 ALA A C 1
ATOM 663 O O . ALA A 1 87 ? -14.379 -10.302 15.290 1.00 94.25 87 ALA A O 1
ATOM 664 N N . PRO A 1 88 ? -12.246 -9.998 15.960 1.00 91.38 88 PRO A N 1
ATOM 665 C CA . PRO A 1 88 ? -12.614 -9.190 17.114 1.00 91.38 88 PRO A CA 1
ATOM 666 C C . PRO A 1 88 ? -13.272 -7.886 16.652 1.00 91.38 88 PRO A C 1
ATOM 668 O O . PRO A 1 88 ? -12.849 -7.268 15.672 1.00 91.38 88 PRO A O 1
ATOM 671 N N . ARG A 1 89 ? -14.317 -7.462 17.367 1.00 90.00 89 ARG A N 1
ATOM 672 C CA . ARG A 1 89 ? -15.045 -6.223 17.079 1.00 90.00 89 ARG A CA 1
ATOM 673 C C . ARG A 1 89 ? -14.637 -5.143 18.064 1.00 90.00 89 ARG A C 1
ATOM 675 O O . ARG A 1 89 ? -14.641 -5.366 19.270 1.00 90.00 89 ARG A O 1
ATOM 682 N N . ILE A 1 90 ? -14.331 -3.963 17.539 1.00 90.38 90 ILE A N 1
ATOM 683 C CA . ILE A 1 90 ? -14.083 -2.777 18.353 1.00 90.38 90 ILE A CA 1
ATOM 684 C C . ILE A 1 90 ? -15.419 -2.067 18.549 1.00 90.38 90 ILE A C 1
ATOM 686 O O . ILE A 1 90 ? -16.064 -1.671 17.580 1.00 90.38 90 ILE A O 1
ATOM 690 N N . ILE A 1 91 ? -15.830 -1.910 19.806 1.00 90.75 91 ILE A N 1
ATOM 691 C CA . ILE A 1 91 ? -16.996 -1.111 20.182 1.00 90.75 91 ILE A CA 1
ATOM 692 C C . ILE A 1 91 ? -16.476 0.209 20.738 1.00 90.75 91 ILE A C 1
ATOM 694 O O . ILE A 1 91 ? -15.779 0.238 21.750 1.00 90.75 91 ILE A O 1
ATOM 698 N N . SER A 1 92 ? -16.811 1.310 20.072 1.00 93.12 92 SER A N 1
ATOM 699 C CA . SER A 1 92 ? -16.459 2.650 20.533 1.00 93.12 92 SER A CA 1
ATOM 700 C C . SER A 1 92 ? -17.683 3.323 21.134 1.00 93.12 92 SER A C 1
ATOM 702 O O . SER A 1 92 ? -18.692 3.518 20.461 1.00 93.12 92 SER A O 1
ATOM 704 N N . ILE A 1 93 ? -17.576 3.698 22.406 1.00 92.94 93 ILE A N 1
ATOM 705 C CA . ILE A 1 93 ? -18.576 4.496 23.113 1.00 92.94 93 ILE A CA 1
ATOM 706 C C . ILE A 1 93 ? -17.928 5.792 23.594 1.00 92.94 93 ILE A C 1
ATOM 708 O O . ILE A 1 93 ? -16.815 5.786 24.119 1.00 92.94 93 ILE A O 1
ATOM 712 N N . MET A 1 94 ? -18.617 6.914 23.406 1.00 94.94 94 MET A N 1
ATOM 713 C CA . MET A 1 94 ? -18.190 8.192 23.972 1.00 94.94 94 MET A CA 1
ATOM 714 C C . MET A 1 94 ? -18.794 8.362 25.363 1.00 94.94 94 MET A C 1
ATOM 716 O O . MET A 1 94 ? -19.987 8.134 25.561 1.00 94.94 94 MET A O 1
ATOM 720 N N . ILE A 1 95 ? -17.974 8.796 26.316 1.00 95.25 95 ILE A N 1
ATOM 721 C CA . ILE A 1 95 ? -18.395 9.118 27.683 1.00 95.25 95 ILE A CA 1
ATOM 722 C C . ILE A 1 95 ? -18.132 10.595 27.974 1.00 95.25 95 ILE A C 1
ATOM 724 O O . ILE A 1 95 ? -17.309 11.224 27.308 1.00 95.25 95 ILE A O 1
ATOM 728 N N . ASN A 1 96 ? -18.800 11.146 28.991 1.00 96.62 96 ASN A N 1
ATOM 729 C CA . ASN A 1 96 ? -18.451 12.472 29.504 1.00 96.62 96 ASN A CA 1
ATOM 730 C C . ASN A 1 96 ? -16.974 12.453 29.967 1.00 96.62 96 ASN A C 1
ATOM 732 O O . ASN A 1 96 ? -16.650 11.632 30.832 1.00 96.62 96 ASN A O 1
ATOM 736 N N . PRO A 1 97 ? -16.095 13.336 29.449 1.00 96.50 97 PRO A N 1
ATOM 737 C CA . PRO A 1 97 ? -14.698 13.423 29.874 1.00 96.50 97 PRO A CA 1
ATOM 738 C C . PRO A 1 97 ? -14.506 13.567 31.389 1.00 96.50 97 PRO A C 1
ATOM 740 O O . PRO A 1 97 ? -13.551 13.027 31.942 1.00 96.50 97 PRO A O 1
ATOM 743 N N . GLU A 1 98 ? -15.439 14.221 32.086 1.00 96.75 98 GLU A N 1
ATOM 744 C CA . GLU A 1 98 ? -15.409 14.361 33.550 1.00 96.75 98 GLU A CA 1
ATOM 745 C C . GLU A 1 98 ? -15.503 13.008 34.276 1.00 96.75 98 GLU A C 1
ATOM 747 O O . GLU A 1 98 ? -15.007 12.863 35.391 1.00 96.75 98 GLU A O 1
ATOM 752 N N . LYS A 1 99 ? -16.083 11.988 33.629 1.00 95.19 99 LYS A N 1
ATOM 753 C CA . LYS A 1 99 ? -16.256 10.633 34.174 1.00 95.19 99 LYS A CA 1
ATOM 754 C C . LYS A 1 99 ? -15.112 9.675 33.835 1.00 95.19 99 LYS A C 1
ATOM 756 O O . LYS A 1 99 ? -15.158 8.513 34.235 1.00 95.19 99 LYS A O 1
ATOM 761 N N . ILE A 1 100 ? -14.060 10.127 33.146 1.00 95.19 100 ILE A N 1
ATOM 762 C CA . ILE A 1 100 ? -12.892 9.282 32.826 1.00 95.19 100 ILE A CA 1
ATOM 763 C C . ILE A 1 100 ? -12.275 8.689 34.101 1.00 95.19 100 ILE A C 1
ATOM 765 O O . ILE A 1 100 ? -11.918 7.511 34.132 1.00 95.19 100 ILE A O 1
ATOM 769 N N . GLY A 1 101 ? -12.194 9.484 35.174 1.00 94.62 101 GLY A N 1
ATOM 770 C CA . GLY A 1 101 ? -11.654 9.034 36.457 1.00 94.62 101 GLY A CA 1
ATOM 771 C C . GLY A 1 101 ? -12.441 7.877 37.083 1.00 94.62 101 GLY A C 1
ATOM 772 O O . GLY A 1 101 ? -11.835 7.003 37.700 1.00 94.62 101 GLY A O 1
ATOM 773 N N . GLU A 1 102 ? -13.762 7.831 36.886 1.00 95.12 102 GLU A N 1
ATOM 774 C CA . GLU A 1 102 ? -14.629 6.756 37.391 1.00 95.12 102 GLU A CA 1
ATOM 775 C C . GLU A 1 102 ? -14.388 5.440 36.640 1.00 95.12 102 GLU A C 1
ATOM 777 O O . GLU A 1 102 ? -14.283 4.385 37.266 1.00 95.12 102 GLU A O 1
ATOM 782 N N . VAL A 1 103 ? -14.234 5.507 35.312 1.00 95.12 103 VAL A N 1
ATOM 783 C CA . VAL A 1 103 ? -13.966 4.335 34.460 1.00 95.12 103 VAL A CA 1
ATOM 784 C C . VAL A 1 103 ? -12.578 3.755 34.732 1.00 95.12 103 VAL A C 1
ATOM 786 O O . VAL A 1 103 ? -12.426 2.542 34.863 1.00 95.12 103 VAL A O 1
ATOM 789 N N . ILE A 1 104 ? -11.557 4.608 34.865 1.00 96.31 104 ILE A N 1
ATOM 790 C CA . ILE A 1 104 ? -10.198 4.163 35.204 1.00 96.31 104 ILE A CA 1
ATOM 791 C C . ILE A 1 104 ? -10.167 3.615 36.639 1.00 96.31 104 ILE A C 1
ATOM 793 O O . ILE A 1 104 ? -9.624 2.536 36.902 1.00 96.31 104 ILE A O 1
ATOM 797 N N . GLY A 1 105 ? -10.770 4.350 37.573 1.00 96.06 105 GLY A N 1
ATOM 798 C CA . GLY A 1 105 ? -10.747 4.063 38.999 1.00 96.06 105 GLY A CA 1
ATOM 799 C C . GLY A 1 105 ? -9.376 4.281 39.659 1.00 96.06 105 GLY A C 1
ATOM 800 O O . GLY A 1 105 ? -8.371 4.572 39.001 1.00 96.06 105 GLY A O 1
ATOM 801 N N . PRO A 1 106 ? -9.286 4.119 40.992 1.00 96.69 106 PRO A N 1
ATOM 802 C CA . PRO A 1 106 ? -8.043 4.325 41.729 1.00 96.69 106 PRO A CA 1
ATOM 803 C C . PRO A 1 106 ? -6.927 3.402 41.224 1.00 96.69 106 PRO A C 1
ATOM 805 O O . PRO A 1 106 ? -7.071 2.179 41.240 1.00 96.69 106 PRO A O 1
ATOM 808 N N . LYS A 1 107 ? -5.807 3.989 40.780 1.00 94.50 107 LYS A N 1
ATOM 809 C CA . LYS A 1 107 ? -4.648 3.272 40.208 1.00 94.50 107 LYS A CA 1
ATOM 810 C C . LYS A 1 107 ? -5.001 2.328 39.037 1.00 94.50 107 LYS A C 1
ATOM 812 O O . LYS A 1 107 ? -4.279 1.362 38.803 1.00 94.50 107 LYS A O 1
ATOM 817 N N . GLY A 1 108 ? -6.099 2.580 38.317 1.00 95.94 108 GLY A N 1
ATOM 818 C CA . GLY A 1 108 ? -6.537 1.726 37.207 1.00 95.94 108 GLY A CA 1
ATOM 819 C C . GLY A 1 108 ? -7.231 0.428 37.637 1.00 95.94 108 GLY A C 1
ATOM 820 O O . GLY A 1 108 ? -7.363 -0.484 36.825 1.00 95.94 108 GLY A O 1
ATOM 821 N N . LYS A 1 109 ? -7.636 0.299 38.908 1.00 96.94 109 LYS A N 1
ATOM 822 C CA . LYS A 1 109 ? -8.263 -0.930 39.418 1.00 96.94 109 LYS A CA 1
ATOM 823 C C . LYS A 1 109 ? -9.572 -1.256 38.691 1.00 96.94 109 LYS A C 1
ATOM 825 O O . LYS A 1 109 ? -9.803 -2.417 38.378 1.00 96.94 109 LYS A O 1
ATOM 830 N N . THR A 1 110 ? -10.408 -0.250 38.435 1.00 96.56 110 THR A N 1
ATOM 831 C CA . THR A 1 110 ? -11.723 -0.450 37.811 1.00 96.56 110 THR A CA 1
ATOM 832 C C . THR A 1 110 ? -11.574 -0.889 36.361 1.00 96.56 110 THR A C 1
ATOM 834 O O . THR A 1 110 ? -12.123 -1.920 35.991 1.00 96.56 110 THR A O 1
ATOM 837 N N . ILE A 1 111 ? -10.769 -0.176 35.563 1.00 95.88 111 ILE A N 1
ATOM 838 C CA . ILE A 1 111 ? -10.554 -0.537 34.155 1.00 95.88 111 ILE A CA 1
ATOM 839 C C . ILE A 1 111 ? -9.943 -1.934 34.009 1.00 95.88 111 ILE A C 1
ATOM 841 O O . ILE A 1 111 ? -10.427 -2.709 33.196 1.00 95.88 111 ILE A O 1
ATOM 845 N N . ARG A 1 112 ? -8.957 -2.306 34.839 1.00 95.69 112 ARG A N 1
ATOM 846 C CA . ARG A 1 112 ? -8.385 -3.664 34.811 1.00 95.69 112 ARG A CA 1
ATOM 847 C C . ARG A 1 112 ? -9.409 -4.732 35.180 1.00 95.69 112 ARG A C 1
ATOM 849 O O . ARG A 1 112 ? -9.461 -5.751 34.510 1.00 95.69 112 ARG A O 1
ATOM 856 N N . GLY A 1 113 ? -10.239 -4.480 36.194 1.00 97.00 113 GLY A N 1
ATOM 857 C CA . GLY A 1 113 ? -11.318 -5.396 36.570 1.00 97.00 113 GLY A CA 1
ATOM 858 C C . GLY A 1 113 ? -12.303 -5.632 35.424 1.00 97.00 113 GLY A C 1
ATOM 859 O O . GLY A 1 113 ? -12.626 -6.774 35.126 1.00 97.00 113 GLY A O 1
ATOM 860 N N . ILE A 1 114 ? -12.701 -4.571 34.712 1.00 94.69 114 ILE A N 1
ATOM 861 C CA . ILE A 1 114 ? -13.570 -4.687 33.530 1.00 94.69 114 ILE A CA 1
ATOM 862 C C . ILE A 1 114 ? -12.901 -5.545 32.443 1.00 94.69 114 ILE A C 1
ATOM 864 O O . ILE A 1 114 ? -13.557 -6.418 31.876 1.00 94.69 114 ILE A O 1
ATOM 868 N N . GLN A 1 115 ? -11.608 -5.337 32.174 1.00 95.25 115 GLN A N 1
ATOM 869 C CA . GLN A 1 115 ? -10.863 -6.115 31.173 1.00 95.25 115 GLN A CA 1
ATOM 870 C C . GLN A 1 115 ? -10.736 -7.595 31.563 1.00 95.25 115 GLN A C 1
ATOM 872 O O . GLN A 1 115 ? -10.924 -8.477 30.730 1.00 95.25 115 GLN A O 1
ATOM 877 N N . GLU A 1 116 ? -10.453 -7.884 32.836 1.00 95.62 116 GLU A N 1
ATOM 878 C CA . GLU A 1 116 ? -10.331 -9.253 33.354 1.00 95.62 116 GLU A CA 1
ATOM 879 C C . GLU A 1 116 ? -11.673 -10.003 33.342 1.00 95.62 116 GLU A C 1
ATOM 881 O O . GLU A 1 116 ? -11.712 -11.180 32.991 1.00 95.62 116 GLU A O 1
ATOM 886 N N . GLU A 1 117 ? -12.775 -9.334 33.694 1.00 96.19 117 GLU A N 1
ATOM 887 C CA . GLU A 1 117 ? -14.111 -9.942 33.744 1.00 96.19 117 GLU A CA 1
ATOM 888 C C . GLU A 1 117 ? -14.719 -10.159 32.354 1.00 96.19 117 GLU A C 1
ATOM 890 O O . GLU A 1 117 ? -15.370 -11.176 32.112 1.00 96.19 117 GLU A O 1
ATOM 895 N N . THR A 1 118 ? -14.534 -9.200 31.441 1.00 93.75 118 THR A N 1
ATOM 896 C CA . THR A 1 118 ? -15.152 -9.237 30.104 1.00 93.75 118 THR A CA 1
ATOM 897 C C . THR A 1 118 ? -14.252 -9.851 29.036 1.00 93.75 118 THR A C 1
ATOM 899 O O . THR A 1 118 ? -14.750 -10.266 27.989 1.00 93.75 118 THR A O 1
ATOM 902 N N . GLY A 1 119 ? -12.940 -9.918 29.284 1.00 86.19 119 GLY A N 1
ATOM 903 C CA . GLY A 1 119 ? -11.939 -10.349 28.308 1.00 86.19 119 GLY A CA 1
ATOM 904 C C . GLY A 1 119 ? -11.721 -9.364 27.152 1.00 86.19 119 GLY A C 1
ATOM 905 O O . GLY A 1 119 ? -11.131 -9.757 26.144 1.00 86.19 119 GLY A O 1
ATOM 906 N N . ALA A 1 120 ? -12.222 -8.130 27.278 1.00 80.31 120 ALA A N 1
ATOM 907 C CA . ALA A 1 120 ? -12.151 -7.059 26.281 1.00 80.31 120 ALA A CA 1
ATOM 908 C C . ALA A 1 120 ? -11.161 -5.955 26.676 1.00 80.31 120 ALA A C 1
ATOM 910 O O . ALA A 1 120 ? -10.983 -5.716 27.890 1.00 80.31 120 ALA A O 1
#

Secondary structure (DSSP, 8-state):
-EEEEETTEEEEESS--HHHHHH-SEEEEEEE-SS-EEEEEEEE-SS---HHHHHHHHHHHHHHHHHHHHHHHTT-SS--SS--TTSPPPPP----GGGHHHHH-GGGHHHHHHHHHH--